Protein AF-A0A166H2K5-F1 (afdb_monomer_lite)

Secondary structure (DSSP, 8-state):
-HHHHHHS--SEEEE-----HHHHHHHHHHHHHH-TT-EEEEEES-----S---TTSTTS-SEEEESS--HHHHHHHHHHHHHGGGS----

pLDDT: mean 75.65, std 16.61, range [34.94, 95.25]

Organism: NCBI:txid1701326

Sequence (91 aa):
MSERIASQDHNLIVFNTGMPAEQKSAFIRRWREERPGIKVLEISNLPYIWHPIPIGEVGAADRYLPIPFDLEKLTTVVEECLNEQANTSEC

Radius of gyration: 13.49 Å; chains: 1; bounding box: 31×35×31 Å

Foldseek 3Di:
DVPVLLPDPAQEDEDEDPDPLVVQLVVQLVSCVSPVRRAYEYEEQDPPPVDDADQVHRRDHVYYDHPPDDPVVVVVRVCVRRVVVPPPPDD

Structure (mmCIF, N/CA/C/O backbone):
data_AF-A0A166H2K5-F1
#
_entry.id   AF-A0A166H2K5-F1
#
loop_
_atom_site.group_PDB
_atom_site.id
_atom_site.type_symbol
_atom_site.label_atom_id
_atom_site.label_alt_id
_atom_site.label_comp_id
_atom_site.label_asym_id
_atom_site.label_entity_id
_atom_site.label_seq_id
_atom_site.pdbx_PDB_ins_code
_atom_site.Cartn_x
_atom_site.Cartn_y
_atom_site.Cartn_z
_atom_site.occupancy
_atom_site.B_iso_or_equiv
_atom_site.auth_seq_id
_atom_site.auth_comp_id
_atom_site.auth_asym_id
_atom_site.auth_atom_id
_atom_site.pdbx_PDB_model_num
ATOM 1 N N . MET A 1 1 ? -13.922 -14.359 -8.163 1.00 48.59 1 MET A N 1
ATOM 2 C CA . MET A 1 1 ? -12.960 -13.721 -7.226 1.00 48.59 1 MET A CA 1
ATOM 3 C C . MET A 1 1 ? -13.624 -12.664 -6.333 1.00 48.59 1 MET A C 1
ATOM 5 O O . MET A 1 1 ? -13.145 -12.453 -5.230 1.00 48.59 1 MET A O 1
ATOM 9 N N . SER A 1 2 ? -14.748 -12.073 -6.758 1.00 50.81 2 SER A N 1
ATOM 10 C CA . SER A 1 2 ? -15.528 -11.051 -6.035 1.00 50.81 2 SER A CA 1
ATOM 11 C C . SER A 1 2 ? -16.204 -11.534 -4.742 1.00 50.81 2 SER A C 1
ATOM 13 O O . SER A 1 2 ? -16.389 -10.757 -3.816 1.00 50.81 2 SER A O 1
ATOM 15 N N . GLU A 1 3 ? -16.541 -12.823 -4.643 1.00 51.91 3 GLU A N 1
ATOM 16 C CA . GLU A 1 3 ? -17.329 -13.347 -3.514 1.00 51.91 3 GLU A CA 1
ATOM 17 C C . GLU A 1 3 ? -16.579 -13.324 -2.172 1.00 51.91 3 GLU A C 1
ATOM 19 O O . GLU A 1 3 ? -17.194 -13.088 -1.136 1.00 51.91 3 GLU A O 1
ATOM 24 N N . ARG A 1 4 ? -15.247 -13.505 -2.161 1.00 56.69 4 ARG A N 1
ATOM 25 C CA . ARG A 1 4 ? -14.475 -13.542 -0.901 1.00 56.69 4 ARG A CA 1
ATOM 26 C C . ARG A 1 4 ? -14.332 -12.169 -0.254 1.00 56.69 4 ARG A C 1
ATOM 28 O O . ARG A 1 4 ? -14.515 -12.075 0.955 1.00 56.69 4 ARG A O 1
ATOM 35 N N . ILE A 1 5 ? -14.073 -11.123 -1.043 1.00 54.62 5 ILE A N 1
ATOM 36 C CA . ILE A 1 5 ? -13.890 -9.757 -0.525 1.00 54.62 5 ILE A CA 1
ATOM 37 C C . ILE A 1 5 ? -15.185 -9.249 0.103 1.00 54.62 5 ILE A C 1
ATOM 39 O O . ILE A 1 5 ? -15.126 -8.655 1.166 1.00 54.62 5 ILE A O 1
ATOM 43 N N . ALA A 1 6 ? -16.347 -9.548 -0.487 1.00 54.00 6 ALA A N 1
ATOM 44 C CA . ALA A 1 6 ? -17.639 -9.136 0.057 1.00 54.00 6 ALA A CA 1
ATOM 45 C C . ALA A 1 6 ? -18.036 -9.889 1.345 1.00 54.00 6 ALA A C 1
ATOM 47 O O . ALA A 1 6 ? -18.719 -9.316 2.191 1.00 54.00 6 ALA A O 1
ATOM 48 N N . SER A 1 7 ? -17.599 -11.145 1.505 1.00 56.28 7 SER A N 1
ATOM 49 C CA . SER A 1 7 ? -18.072 -12.064 2.559 1.00 56.28 7 SER A CA 1
ATOM 50 C C . SER A 1 7 ? -17.463 -11.879 3.956 1.00 56.28 7 SER A C 1
ATOM 52 O O . SER A 1 7 ? -18.007 -12.403 4.925 1.00 56.28 7 SER A O 1
ATOM 54 N N . GLN A 1 8 ? -16.346 -11.162 4.084 1.00 58.72 8 GLN A N 1
ATOM 55 C CA . GLN A 1 8 ? -15.639 -10.971 5.357 1.00 58.72 8 GLN A CA 1
ATOM 56 C C . GLN A 1 8 ? -15.280 -9.503 5.543 1.00 58.72 8 GLN A C 1
ATOM 58 O O . GLN A 1 8 ? -14.940 -8.845 4.565 1.00 58.72 8 GLN A O 1
ATOM 63 N N . ASP A 1 9 ? -15.356 -8.973 6.763 1.00 67.50 9 ASP A N 1
ATOM 64 C CA . ASP A 1 9 ? -14.998 -7.582 7.072 1.00 67.50 9 ASP A CA 1
ATOM 65 C C . ASP A 1 9 ? -13.469 -7.416 7.093 1.00 67.50 9 ASP A C 1
ATOM 67 O O . ASP A 1 9 ? -12.805 -7.506 8.119 1.00 67.50 9 ASP A O 1
ATOM 71 N N . HIS A 1 10 ? -12.881 -7.329 5.905 1.00 76.25 10 HIS A N 1
ATOM 72 C CA . HIS A 1 10 ? -11.475 -7.022 5.714 1.00 76.25 10 HIS A CA 1
ATOM 73 C C . HIS A 1 10 ? -11.275 -5.511 5.729 1.00 76.25 10 HIS A C 1
ATOM 75 O O . HIS A 1 10 ? -11.928 -4.802 4.964 1.00 76.25 10 HIS A O 1
ATOM 81 N N . ASN A 1 11 ? -10.322 -5.052 6.538 1.00 85.19 11 ASN A N 1
ATOM 82 C CA . ASN A 1 11 ? -9.910 -3.649 6.623 1.00 85.19 11 ASN A CA 1
ATOM 83 C C . ASN A 1 11 ? -8.661 -3.356 5.777 1.00 85.19 11 ASN A C 1
ATOM 85 O O . ASN A 1 11 ? -8.386 -2.196 5.488 1.00 85.19 11 ASN A O 1
ATOM 89 N N . LEU A 1 12 ? -7.930 -4.396 5.356 1.00 89.38 12 LEU A N 1
ATOM 90 C CA . LEU A 1 12 ? -6.689 -4.296 4.591 1.00 89.38 12 LEU A CA 1
ATOM 91 C C . LEU A 1 12 ? -6.620 -5.369 3.500 1.00 89.38 12 LEU A C 1
ATOM 93 O O . LEU A 1 12 ? -6.842 -6.553 3.757 1.00 89.38 12 LEU A O 1
ATOM 97 N N . ILE A 1 13 ? -6.245 -4.955 2.293 1.00 90.19 13 ILE A N 1
ATOM 98 C CA . ILE A 1 13 ? -5.837 -5.830 1.196 1.00 90.19 13 ILE A CA 1
ATOM 99 C C . ILE A 1 13 ? -4.325 -5.717 1.036 1.00 90.19 13 ILE A C 1
ATOM 101 O O . ILE A 1 13 ? -3.798 -4.640 0.765 1.00 90.19 13 ILE A O 1
ATOM 105 N N . VAL A 1 14 ? -3.637 -6.849 1.153 1.00 90.00 14 VAL A N 1
ATOM 106 C CA . VAL A 1 14 ? -2.222 -6.978 0.795 1.00 90.00 14 VAL A CA 1
ATOM 107 C C . VAL A 1 14 ? -2.148 -7.639 -0.574 1.00 90.00 14 VAL A C 1
ATOM 109 O O . VAL A 1 14 ? -2.702 -8.724 -0.760 1.00 90.00 14 VAL A O 1
ATOM 112 N N . PHE A 1 15 ? -1.482 -7.009 -1.541 1.00 86.69 15 PHE A N 1
ATOM 113 C CA . PHE A 1 15 ? -1.397 -7.557 -2.894 1.00 86.69 15 PHE A CA 1
ATOM 114 C C . PHE A 1 15 ? 0.009 -7.434 -3.494 1.00 86.69 15 PHE A C 1
ATOM 116 O O . PHE A 1 15 ? 0.695 -6.427 -3.341 1.00 86.69 15 PHE A O 1
ATOM 123 N N . ASN A 1 16 ? 0.425 -8.490 -4.195 1.00 79.00 16 ASN A N 1
ATOM 124 C CA . ASN A 1 16 ? 1.660 -8.587 -4.970 1.00 79.00 16 ASN A CA 1
ATOM 125 C C . ASN A 1 16 ? 1.319 -9.334 -6.255 1.00 79.00 16 ASN A C 1
ATOM 127 O O . ASN A 1 16 ? 0.981 -10.516 -6.197 1.00 79.00 16 ASN A O 1
ATOM 131 N N . THR A 1 17 ? 1.309 -8.652 -7.397 1.00 65.62 17 THR A N 1
ATOM 132 C CA . THR A 1 17 ? 0.697 -9.243 -8.596 1.00 65.62 17 THR A CA 1
ATOM 133 C C . THR A 1 17 ? 1.582 -9.266 -9.830 1.00 65.62 17 THR A C 1
ATOM 135 O O . THR A 1 17 ? 1.184 -9.870 -10.820 1.00 65.62 17 THR A O 1
ATOM 138 N N . GLY A 1 18 ? 2.757 -8.624 -9.823 1.00 70.50 18 GLY A N 1
ATOM 139 C CA . GLY A 1 18 ? 3.568 -8.481 -11.043 1.00 70.50 18 GLY A CA 1
ATOM 140 C C . GLY A 1 18 ? 2.804 -7.859 -12.228 1.00 70.50 18 GLY A C 1
ATOM 141 O O . GLY A 1 18 ? 3.242 -7.970 -13.369 1.00 70.50 18 GLY A O 1
ATOM 142 N N . MET A 1 19 ? 1.642 -7.242 -11.975 1.00 77.19 19 MET A N 1
ATOM 143 C CA . MET A 1 19 ? 0.748 -6.703 -12.998 1.00 77.19 19 MET A CA 1
ATOM 144 C C . MET A 1 19 ? 1.218 -5.327 -13.489 1.00 77.19 19 MET A C 1
ATOM 146 O O . MET A 1 19 ? 1.900 -4.608 -12.751 1.00 77.19 19 MET A O 1
ATOM 150 N N . PRO A 1 20 ? 0.793 -4.902 -14.691 1.00 77.75 20 PRO A N 1
ATOM 151 C CA . PRO A 1 20 ? 0.926 -3.515 -15.125 1.00 77.75 20 PRO A CA 1
ATOM 152 C C . PRO A 1 20 ? 0.224 -2.538 -14.168 1.00 77.75 20 PRO A C 1
ATOM 154 O O . PRO A 1 20 ? -0.811 -2.867 -13.582 1.00 77.75 20 PRO A O 1
ATOM 157 N N . ALA A 1 21 ? 0.752 -1.315 -14.049 1.00 76.94 21 ALA A N 1
ATOM 158 C CA . ALA A 1 21 ? 0.241 -0.292 -13.130 1.00 76.94 21 ALA A CA 1
ATOM 159 C C . ALA A 1 21 ? -1.249 0.036 -13.350 1.00 76.94 21 ALA A C 1
ATOM 161 O O . ALA A 1 21 ? -2.007 0.127 -12.388 1.00 76.94 21 ALA A O 1
ATOM 162 N N . GLU A 1 22 ? -1.696 0.127 -14.606 1.00 78.44 22 GLU A N 1
ATOM 163 C CA . GLU A 1 22 ? -3.102 0.393 -14.945 1.00 78.44 22 GLU A CA 1
ATOM 164 C C . GLU A 1 22 ? -4.047 -0.692 -14.414 1.00 78.44 22 GLU A C 1
ATOM 166 O O . GLU A 1 22 ? -5.110 -0.388 -13.873 1.00 78.44 22 GLU A O 1
ATOM 171 N N . GLN A 1 23 ? -3.636 -1.962 -14.502 1.00 82.62 23 GLN A N 1
ATOM 172 C CA . GLN A 1 23 ? -4.431 -3.080 -13.996 1.00 82.62 23 GLN A CA 1
ATOM 173 C C . GLN A 1 23 ? -4.492 -3.062 -12.468 1.00 82.62 23 GLN A C 1
ATOM 175 O O . GLN A 1 23 ? -5.571 -3.235 -11.904 1.00 82.62 23 GLN A O 1
ATOM 180 N N . LYS A 1 24 ? -3.367 -2.789 -11.790 1.00 83.50 24 LYS A N 1
ATOM 181 C CA . LYS A 1 24 ? -3.345 -2.611 -10.326 1.00 83.50 24 LYS A CA 1
ATOM 182 C C . LYS A 1 24 ? -4.289 -1.490 -9.898 1.00 83.50 24 LYS A C 1
ATOM 184 O O . LYS A 1 24 ? -5.101 -1.681 -8.998 1.00 83.50 24 LYS A O 1
ATOM 189 N N . SER A 1 25 ? -4.222 -0.350 -10.586 1.00 84.62 25 SER A N 1
ATOM 190 C CA . SER A 1 25 ? -5.072 0.800 -10.294 1.00 84.62 25 SER A CA 1
ATOM 191 C C . SER A 1 25 ? -6.552 0.460 -10.464 1.00 84.62 25 SER A C 1
ATOM 193 O O . SER A 1 25 ? -7.345 0.731 -9.565 1.00 84.62 25 SER A O 1
ATOM 195 N N . ALA A 1 26 ? -6.925 -0.225 -11.550 1.00 86.50 26 ALA A N 1
ATOM 196 C CA . ALA A 1 26 ? -8.297 -0.674 -11.777 1.00 86.50 26 ALA A CA 1
ATOM 197 C C . ALA A 1 26 ? -8.814 -1.603 -10.660 1.00 86.50 26 ALA A C 1
ATOM 199 O O . ALA A 1 26 ? -9.958 -1.458 -10.228 1.00 86.50 26 ALA A O 1
ATOM 200 N N . PHE A 1 27 ? -7.977 -2.512 -10.145 1.00 88.94 27 PHE A N 1
ATOM 201 C CA . PHE A 1 27 ? -8.341 -3.346 -8.994 1.00 88.94 27 PHE A CA 1
ATOM 202 C C . PHE A 1 27 ? -8.567 -2.522 -7.726 1.00 88.94 27 PHE A C 1
ATOM 204 O O . PHE A 1 27 ? -9.588 -2.701 -7.067 1.00 88.94 27 PHE A O 1
ATOM 211 N N . ILE A 1 28 ? -7.664 -1.589 -7.413 1.00 87.94 28 ILE A N 1
ATOM 212 C CA . ILE A 1 28 ? -7.785 -0.722 -6.232 1.00 87.94 28 ILE A CA 1
ATOM 213 C C . ILE A 1 28 ? -9.055 0.128 -6.303 1.00 87.94 28 ILE A C 1
ATOM 215 O O . ILE A 1 28 ? -9.773 0.237 -5.309 1.00 87.94 28 ILE A O 1
ATOM 219 N N . ARG A 1 29 ? -9.365 0.694 -7.478 1.00 88.25 29 ARG A N 1
ATOM 220 C CA . ARG A 1 29 ? -10.612 1.442 -7.700 1.00 88.25 29 ARG A CA 1
ATOM 221 C C . ARG A 1 29 ? -11.825 0.585 -7.388 1.00 88.25 29 ARG A C 1
ATOM 223 O O . ARG A 1 29 ? -12.635 0.972 -6.557 1.00 88.25 29 ARG A O 1
ATOM 2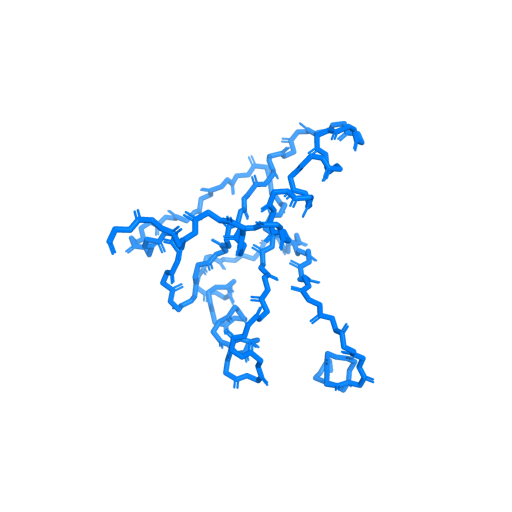30 N N . ARG A 1 30 ? -11.888 -0.614 -7.967 1.00 89.12 30 ARG A N 1
ATOM 231 C CA . ARG A 1 30 ? -12.986 -1.551 -7.735 1.00 89.12 30 ARG A CA 1
ATOM 232 C C . ARG A 1 30 ? -13.127 -1.935 -6.259 1.00 89.12 30 ARG A C 1
ATOM 234 O O . ARG A 1 30 ? -14.237 -1.972 -5.744 1.00 89.12 30 ARG A O 1
ATOM 241 N N . TRP A 1 31 ? -12.025 -2.210 -5.559 1.00 88.75 31 TRP A N 1
ATOM 242 C CA . TRP A 1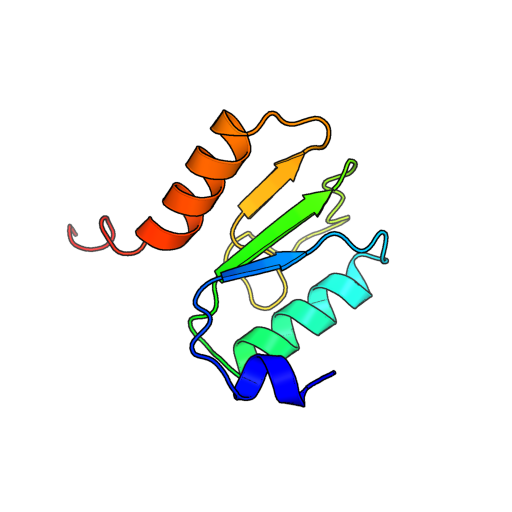 31 ? -12.082 -2.539 -4.130 1.00 88.75 31 TRP A CA 1
ATOM 243 C C . TRP A 1 31 ? -12.622 -1.381 -3.295 1.00 88.75 31 TRP A C 1
ATOM 245 O O . TRP A 1 31 ? -13.391 -1.620 -2.371 1.00 88.75 31 TRP A O 1
ATOM 255 N N . ARG A 1 32 ? -12.268 -0.137 -3.636 1.00 87.38 32 ARG A N 1
ATOM 256 C CA . ARG A 1 32 ? -12.782 1.059 -2.957 1.00 87.38 32 ARG A CA 1
ATOM 257 C C . ARG A 1 32 ? -14.223 1.400 -3.339 1.00 87.38 32 ARG A C 1
ATOM 259 O O . ARG A 1 32 ? -14.956 1.891 -2.491 1.00 87.38 32 ARG A O 1
ATOM 266 N N . GLU A 1 33 ? -14.655 1.104 -4.563 1.00 87.88 33 GLU A N 1
ATOM 267 C CA . GLU A 1 33 ? -16.069 1.186 -4.963 1.00 87.88 33 GLU A CA 1
ATOM 268 C C . GLU A 1 33 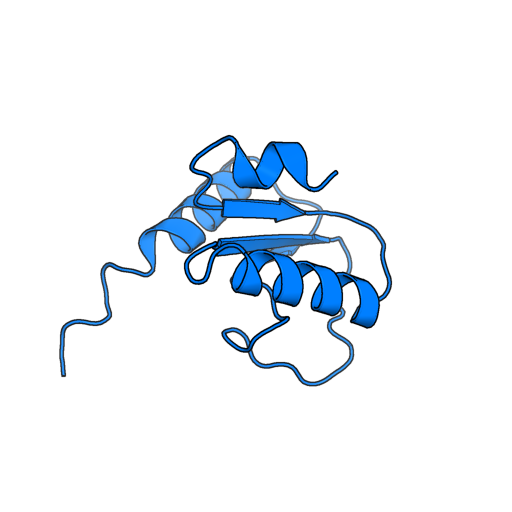? -16.925 0.198 -4.162 1.00 87.88 33 GLU A C 1
ATOM 270 O O . GLU A 1 33 ? -18.000 0.549 -3.683 1.00 87.88 33 GLU A O 1
ATOM 275 N N . GLU A 1 34 ? -16.430 -1.029 -3.977 1.00 86.44 34 GLU A N 1
ATOM 276 C CA . GLU A 1 34 ? -17.099 -2.049 -3.167 1.00 86.44 34 GLU A CA 1
ATOM 277 C C . GLU A 1 34 ? -17.006 -1.721 -1.660 1.00 86.44 34 GLU A C 1
ATOM 279 O O . GLU A 1 34 ? -17.925 -2.038 -0.902 1.00 86.44 34 GLU A O 1
ATOM 284 N N . ARG A 1 35 ? -15.909 -1.086 -1.212 1.00 85.50 35 ARG A N 1
ATOM 285 C CA . ARG A 1 35 ? -15.619 -0.750 0.195 1.00 85.50 35 ARG A CA 1
ATOM 286 C C . ARG A 1 35 ? -14.804 0.547 0.333 1.00 85.50 35 ARG A C 1
ATOM 288 O O . ARG A 1 35 ? -13.575 0.485 0.375 1.00 85.50 35 ARG A O 1
ATOM 295 N N . PRO A 1 36 ? -15.448 1.715 0.515 1.00 84.38 36 PRO A N 1
ATOM 296 C CA . PRO A 1 36 ? -14.766 3.019 0.524 1.00 84.38 36 PRO A CA 1
ATOM 297 C C . PRO A 1 36 ? -13.663 3.210 1.579 1.00 84.38 36 PRO A C 1
ATOM 299 O O . PRO A 1 36 ? -12.828 4.094 1.425 1.00 84.38 36 PRO A O 1
ATOM 302 N N . GLY A 1 37 ? -13.643 2.392 2.637 1.00 84.62 37 GLY A N 1
ATOM 303 C CA . GLY A 1 37 ? -12.641 2.445 3.710 1.00 84.62 37 GLY A CA 1
ATOM 304 C C . GLY A 1 37 ? -11.552 1.371 3.647 1.00 84.62 37 GLY A C 1
ATOM 305 O O . GLY A 1 37 ? -10.755 1.286 4.579 1.00 84.62 37 GLY A O 1
ATOM 306 N N . ILE A 1 38 ? -11.523 0.523 2.611 1.00 88.44 38 ILE A N 1
ATOM 307 C CA . ILE A 1 38 ? -10.520 -0.544 2.520 1.00 88.44 38 ILE A CA 1
ATOM 308 C C . ILE A 1 38 ? -9.118 0.047 2.343 1.00 88.44 38 ILE A C 1
ATOM 310 O O . ILE A 1 38 ? -8.868 0.833 1.424 1.00 88.44 38 ILE A O 1
ATOM 314 N N . LYS A 1 39 ? -8.193 -0.363 3.210 1.00 89.81 39 LYS A N 1
ATOM 315 C CA . LYS A 1 39 ? -6.775 -0.035 3.085 1.00 89.81 39 LYS A CA 1
ATOM 316 C C . LYS A 1 39 ? -6.096 -0.984 2.114 1.00 89.81 39 LYS A C 1
ATOM 318 O O . LYS A 1 39 ? -6.449 -2.161 2.027 1.00 89.81 39 LYS A O 1
ATOM 323 N N . VAL A 1 40 ? -5.116 -0.482 1.376 1.00 89.69 40 VAL A N 1
ATOM 324 C CA . VAL A 1 40 ? -4.403 -1.257 0.362 1.00 89.69 40 VAL A CA 1
ATOM 325 C C . VAL A 1 40 ? -2.896 -1.121 0.562 1.00 89.69 40 VAL A C 1
ATOM 327 O O . VAL A 1 40 ? -2.336 -0.036 0.423 1.00 89.69 40 VAL A O 1
ATOM 330 N N . LEU A 1 41 ? -2.238 -2.245 0.847 1.00 90.00 41 LEU A N 1
ATOM 331 C CA . LEU A 1 41 ? -0.785 -2.377 0.919 1.00 90.00 41 LEU A CA 1
ATOM 332 C C . LEU A 1 41 ? -0.273 -3.108 -0.326 1.00 90.00 41 LEU A C 1
ATOM 334 O O . LEU A 1 41 ? -0.584 -4.282 -0.548 1.00 90.00 41 LEU A O 1
ATOM 338 N N . GLU A 1 42 ? 0.546 -2.426 -1.123 1.00 88.62 42 GLU A N 1
ATOM 339 C CA . GLU A 1 42 ? 1.265 -3.047 -2.233 1.00 88.62 42 GLU A CA 1
ATOM 340 C C . GLU A 1 42 ? 2.592 -3.640 -1.755 1.00 88.62 42 GLU A C 1
ATOM 342 O O . GLU A 1 42 ? 3.408 -2.958 -1.141 1.00 88.62 42 GLU A O 1
ATOM 347 N N . ILE A 1 43 ? 2.844 -4.898 -2.104 1.00 89.00 43 ILE A N 1
ATOM 348 C CA . ILE A 1 43 ? 4.154 -5.529 -1.960 1.00 89.00 43 ILE A CA 1
ATOM 349 C C . ILE A 1 43 ? 4.722 -5.745 -3.364 1.00 89.00 43 ILE A C 1
ATOM 351 O O . ILE A 1 43 ? 4.136 -6.475 -4.162 1.00 89.00 43 ILE A O 1
ATOM 355 N N . SER A 1 44 ? 5.864 -5.141 -3.685 1.00 79.06 44 SER A N 1
ATOM 356 C CA . SER A 1 44 ? 6.534 -5.354 -4.977 1.00 79.06 44 SER A CA 1
ATOM 357 C C . SER A 1 44 ? 8.048 -5.130 -4.852 1.00 79.06 44 SER A C 1
ATOM 359 O O . SER A 1 44 ? 8.535 -4.661 -3.833 1.00 79.06 44 SER A O 1
ATOM 361 N N . ASN A 1 45 ? 8.836 -5.567 -5.833 1.00 75.50 45 ASN A N 1
ATOM 362 C CA . ASN A 1 45 ? 10.274 -5.264 -5.933 1.00 75.50 45 ASN A CA 1
ATOM 363 C C . ASN A 1 45 ? 10.539 -3.950 -6.692 1.00 75.50 45 ASN A C 1
ATOM 365 O O . ASN A 1 45 ? 11.649 -3.425 -6.689 1.00 75.50 45 ASN A O 1
ATOM 369 N N . LEU A 1 46 ? 9.508 -3.442 -7.358 1.00 66.94 46 LEU A N 1
ATOM 370 C CA . LEU A 1 46 ? 9.510 -2.267 -8.205 1.00 66.94 46 LEU A CA 1
ATOM 371 C C . LEU A 1 46 ? 8.245 -1.474 -7.843 1.00 66.94 46 LEU A C 1
ATOM 373 O O . LEU A 1 46 ? 7.164 -1.817 -8.340 1.00 66.94 46 LEU A O 1
ATOM 377 N N . PRO A 1 47 ? 8.333 -0.429 -6.997 1.00 61.19 47 PRO A N 1
ATOM 378 C CA . PRO A 1 47 ? 7.227 0.488 -6.710 1.00 61.19 47 PRO A CA 1
ATOM 379 C C . PRO A 1 47 ? 7.001 1.407 -7.911 1.00 61.19 47 PRO A C 1
ATOM 381 O O . PRO A 1 47 ? 6.966 2.628 -7.807 1.00 61.19 47 PRO A O 1
ATOM 384 N N . TYR A 1 48 ? 6.938 0.843 -9.109 1.00 53.78 48 TYR A N 1
ATOM 385 C CA . TYR A 1 48 ? 6.688 1.605 -10.308 1.00 53.78 48 TYR A CA 1
ATOM 386 C C . TYR A 1 48 ? 5.180 1.781 -10.449 1.00 53.78 48 TYR A C 1
ATOM 388 O O . TYR A 1 48 ? 4.521 1.120 -11.246 1.00 53.78 48 TYR A O 1
ATOM 396 N N . ILE A 1 49 ? 4.646 2.744 -9.697 1.00 55.97 49 ILE A N 1
ATOM 397 C CA . ILE A 1 49 ? 3.595 3.595 -10.245 1.00 55.97 49 ILE A CA 1
ATOM 398 C C . ILE A 1 49 ? 4.324 4.516 -11.234 1.00 55.97 49 ILE A C 1
ATOM 400 O O . ILE A 1 49 ? 4.797 5.593 -10.878 1.00 55.97 49 ILE A O 1
ATOM 404 N N . TRP A 1 50 ? 4.536 4.056 -12.471 1.00 47.25 50 TRP A N 1
ATOM 405 C CA . TRP A 1 50 ? 4.938 4.950 -13.560 1.00 47.25 50 TRP A CA 1
ATOM 406 C C . TRP A 1 50 ? 3.795 5.964 -13.767 1.00 47.25 50 TRP A C 1
ATOM 408 O O . TRP A 1 50 ? 2.868 5.681 -14.513 1.00 47.25 50 TRP A O 1
ATOM 418 N N . HIS A 1 51 ? 3.874 7.119 -13.085 1.00 52.03 51 HIS A N 1
ATOM 419 C CA . HIS A 1 51 ? 2.999 8.307 -13.216 1.00 52.03 51 HIS A CA 1
ATOM 420 C C . HIS A 1 51 ? 1.524 8.164 -12.753 1.00 52.03 51 HIS A C 1
ATOM 422 O O . HIS A 1 51 ? 0.979 7.070 -12.684 1.00 52.03 51 HIS A O 1
ATOM 428 N N . PRO A 1 52 ? 0.808 9.276 -12.492 1.00 57.78 52 PRO A N 1
ATOM 429 C CA . PRO A 1 52 ? 0.969 10.247 -11.420 1.00 57.78 52 PRO A CA 1
ATOM 430 C C . PRO A 1 52 ? -0.296 10.185 -10.543 1.00 57.78 52 PRO A C 1
ATOM 432 O O . PRO A 1 52 ? -1.112 11.100 -10.568 1.00 57.78 52 PRO A O 1
ATOM 435 N N . ILE A 1 53 ? -0.538 9.069 -9.856 1.00 60.69 53 ILE A N 1
ATOM 436 C CA . ILE A 1 53 ? -1.676 8.976 -8.934 1.00 60.69 53 ILE A CA 1
ATOM 437 C C . ILE A 1 53 ? -1.121 9.200 -7.524 1.00 60.69 53 ILE A C 1
ATOM 439 O O . ILE A 1 53 ? -0.395 8.332 -7.033 1.00 60.69 53 ILE A O 1
ATOM 443 N N . PRO A 1 54 ? -1.376 10.368 -6.900 1.00 64.56 54 PRO A N 1
ATOM 444 C CA . PRO A 1 54 ? -0.990 10.625 -5.521 1.00 64.56 54 PRO A CA 1
ATOM 445 C C . PRO A 1 54 ? -1.442 9.509 -4.577 1.00 64.56 54 PRO A C 1
ATOM 447 O O . PRO A 1 54 ? -2.510 8.917 -4.742 1.00 64.56 54 PRO A O 1
A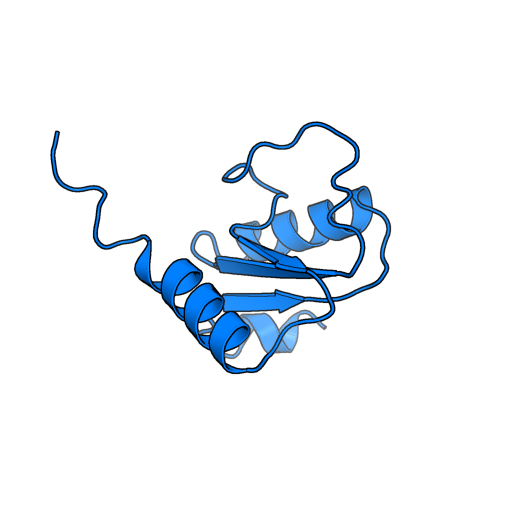TOM 450 N N . ILE A 1 55 ? -0.634 9.247 -3.554 1.00 63.66 55 ILE A N 1
ATOM 451 C CA . ILE A 1 55 ? -1.029 8.389 -2.435 1.00 63.66 55 ILE A CA 1
ATOM 452 C C . ILE A 1 55 ? -2.288 9.006 -1.809 1.00 63.66 55 ILE A C 1
ATOM 454 O O . ILE A 1 55 ? -2.294 10.191 -1.482 1.00 63.66 55 ILE A O 1
ATOM 458 N N . GLY A 1 56 ? -3.360 8.218 -1.699 1.00 63.09 56 GLY A N 1
ATOM 459 C CA . GLY A 1 56 ? -4.676 8.676 -1.232 1.00 63.09 56 GLY A CA 1
ATOM 460 C C . GLY A 1 56 ? -5.718 8.890 -2.337 1.00 63.09 56 GLY A C 1
ATOM 461 O O . GLY A 1 56 ? -6.908 8.932 -2.039 1.00 63.09 56 GLY A O 1
ATOM 462 N N . GLU A 1 57 ? -5.318 8.934 -3.611 1.00 71.00 57 GLU A N 1
ATOM 463 C CA . GLU A 1 57 ? -6.257 9.011 -4.736 1.00 71.00 57 GLU A CA 1
ATOM 464 C C . GLU A 1 57 ? -6.857 7.645 -5.098 1.00 71.00 57 GLU A C 1
ATOM 466 O O . GLU A 1 57 ? -6.271 6.575 -4.878 1.00 71.00 57 GLU A O 1
ATOM 471 N N . VAL A 1 58 ? -8.049 7.676 -5.696 1.00 69.25 58 VAL A N 1
ATOM 472 C CA . VAL A 1 58 ? -8.802 6.486 -6.118 1.00 69.25 58 VAL A CA 1
ATOM 473 C C . VAL A 1 58 ? -8.023 5.724 -7.201 1.00 69.25 58 VAL A C 1
ATOM 475 O O . VAL A 1 58 ? -7.975 6.111 -8.373 1.00 69.25 58 VAL A O 1
ATOM 478 N N . GLY A 1 59 ? -7.411 4.605 -6.798 1.00 79.06 59 GLY A N 1
ATOM 479 C CA . GLY A 1 59 ? -6.563 3.774 -7.657 1.00 79.06 59 GLY A CA 1
ATOM 480 C C . GLY A 1 59 ? -5.077 3.734 -7.278 1.00 79.06 59 GLY A C 1
ATOM 481 O O . GLY A 1 59 ? -4.311 3.119 -8.018 1.00 79.06 59 GLY A O 1
ATOM 482 N N . ALA A 1 60 ? -4.667 4.353 -6.167 1.00 83.75 60 ALA A N 1
ATOM 483 C CA . ALA A 1 60 ? -3.337 4.198 -5.568 1.00 83.75 60 ALA A CA 1
ATOM 484 C C . ALA A 1 60 ? -3.392 3.411 -4.254 1.00 83.75 60 ALA A C 1
ATOM 486 O O . ALA A 1 60 ? -4.357 3.532 -3.498 1.00 83.75 60 ALA A O 1
ATOM 487 N N . ALA A 1 61 ? -2.349 2.630 -3.966 1.00 86.81 61 ALA A N 1
ATOM 488 C CA . ALA A 1 61 ? -2.202 1.965 -2.674 1.00 86.81 61 ALA A CA 1
ATOM 489 C C . ALA A 1 61 ? -1.969 2.998 -1.556 1.00 86.81 61 ALA A C 1
ATOM 491 O O . ALA A 1 61 ? -1.397 4.062 -1.794 1.00 86.81 61 ALA A O 1
ATOM 492 N N . ASP A 1 62 ? -2.411 2.686 -0.339 1.00 87.44 62 ASP A N 1
ATOM 493 C CA . ASP A 1 62 ? -2.173 3.506 0.854 1.00 87.44 62 ASP A CA 1
ATOM 494 C C . ASP A 1 62 ? -0.704 3.413 1.301 1.00 87.44 62 ASP A C 1
ATOM 496 O O . ASP A 1 62 ? -0.106 4.386 1.769 1.00 87.44 62 ASP A O 1
ATOM 500 N N . ARG A 1 63 ? -0.102 2.228 1.136 1.00 87.06 63 ARG A N 1
ATOM 501 C CA . ARG A 1 63 ? 1.301 1.957 1.460 1.00 87.06 63 ARG A CA 1
ATOM 502 C C . ARG A 1 63 ? 1.942 1.000 0.472 1.00 87.06 63 ARG A C 1
ATOM 504 O O . ARG A 1 63 ? 1.275 0.251 -0.242 1.00 87.06 63 ARG A O 1
ATOM 511 N N . TYR A 1 64 ? 3.268 1.019 0.489 1.00 86.38 64 TYR A N 1
ATOM 512 C CA . TYR A 1 64 ? 4.110 0.135 -0.291 1.00 86.38 64 TYR A CA 1
ATOM 513 C C . TYR A 1 64 ? 5.194 -0.491 0.590 1.00 86.38 64 TYR A C 1
ATOM 515 O O . TYR A 1 64 ? 5.814 0.203 1.396 1.00 86.38 64 TYR A O 1
ATOM 523 N N . LEU A 1 65 ? 5.458 -1.780 0.386 1.00 88.56 65 LEU A N 1
ATOM 524 C CA . LEU A 1 65 ? 6.539 -2.523 1.024 1.00 88.56 65 LEU A CA 1
ATOM 525 C C . LEU A 1 65 ? 7.462 -3.137 -0.048 1.00 88.56 65 LEU A C 1
ATOM 527 O O . LEU A 1 65 ? 7.037 -4.042 -0.777 1.00 88.56 65 LEU A O 1
ATOM 531 N N . PRO A 1 66 ? 8.723 -2.672 -0.162 1.00 86.56 66 PRO A N 1
ATOM 532 C CA . PRO A 1 66 ? 9.675 -3.230 -1.113 1.00 86.56 66 PRO A CA 1
ATOM 533 C C . PRO A 1 66 ? 10.129 -4.636 -0.727 1.00 86.56 66 PRO A C 1
ATOM 535 O O . PRO A 1 66 ? 10.468 -4.896 0.423 1.00 86.56 66 PRO A O 1
ATOM 538 N N . ILE A 1 67 ? 10.234 -5.517 -1.719 1.00 86.56 67 ILE A N 1
ATOM 539 C CA . ILE A 1 67 ? 10.950 -6.792 -1.606 1.00 86.56 67 ILE A CA 1
ATOM 540 C C . ILE A 1 67 ? 12.456 -6.544 -1.840 1.00 86.56 67 ILE A C 1
ATOM 542 O O . ILE A 1 67 ? 12.797 -5.911 -2.843 1.00 86.56 67 ILE A O 1
ATOM 546 N N . PRO A 1 68 ? 13.366 -7.087 -1.002 1.00 90.19 68 PRO A N 1
ATOM 547 C CA . PRO A 1 68 ? 13.103 -7.936 0.164 1.00 90.19 68 PRO A CA 1
ATOM 548 C C . PRO A 1 68 ? 12.737 -7.140 1.428 1.00 90.19 68 PRO A C 1
ATOM 550 O O . PRO A 1 68 ? 13.251 -6.049 1.663 1.00 90.19 68 PRO A O 1
ATOM 553 N N . PHE A 1 69 ? 11.913 -7.748 2.282 1.00 89.50 69 PHE A N 1
ATOM 554 C CA . PHE A 1 69 ? 11.558 -7.246 3.610 1.00 89.50 69 PHE A CA 1
ATOM 555 C C . PHE A 1 69 ? 11.628 -8.373 4.648 1.00 89.50 69 PHE A C 1
ATOM 557 O O . PHE A 1 69 ? 11.551 -9.553 4.304 1.00 89.50 69 PHE A O 1
ATOM 564 N N . ASP A 1 70 ? 11.776 -7.998 5.915 1.00 93.44 70 ASP A N 1
ATOM 565 C CA . ASP A 1 70 ? 11.672 -8.897 7.064 1.00 93.44 70 ASP A CA 1
ATOM 566 C C . ASP A 1 70 ? 10.265 -8.819 7.693 1.00 93.44 70 ASP A C 1
ATOM 568 O O . ASP A 1 70 ? 9.440 -7.971 7.338 1.00 93.44 70 ASP A O 1
ATOM 572 N N . LEU A 1 71 ? 9.964 -9.745 8.607 1.00 92.81 71 LEU A N 1
ATOM 573 C CA . LEU A 1 71 ? 8.650 -9.814 9.258 1.00 92.81 71 LEU A CA 1
ATOM 574 C C . LEU A 1 71 ? 8.364 -8.602 10.150 1.00 92.81 71 LEU A C 1
ATOM 576 O O . LEU A 1 71 ? 7.203 -8.218 10.291 1.00 92.81 71 LEU A O 1
ATOM 580 N N . GLU A 1 72 ? 9.401 -7.998 10.729 1.00 95.25 72 GLU A N 1
ATOM 581 C CA . GLU A 1 72 ? 9.267 -6.804 11.563 1.00 95.25 72 GLU A CA 1
ATOM 582 C C . GLU A 1 72 ? 8.749 -5.637 10.717 1.00 95.25 72 GLU A C 1
ATOM 584 O O . GLU A 1 72 ? 7.707 -5.069 11.028 1.00 95.25 72 GLU A O 1
ATOM 589 N N . LYS A 1 73 ? 9.365 -5.387 9.557 1.00 91.50 73 LYS A N 1
ATOM 590 C CA . LYS A 1 73 ? 8.920 -4.366 8.600 1.00 91.50 73 LYS A CA 1
ATOM 591 C C . LYS A 1 73 ? 7.510 -4.603 8.085 1.00 91.50 73 LYS A C 1
ATOM 593 O O . LYS A 1 73 ? 6.752 -3.647 7.952 1.00 91.50 73 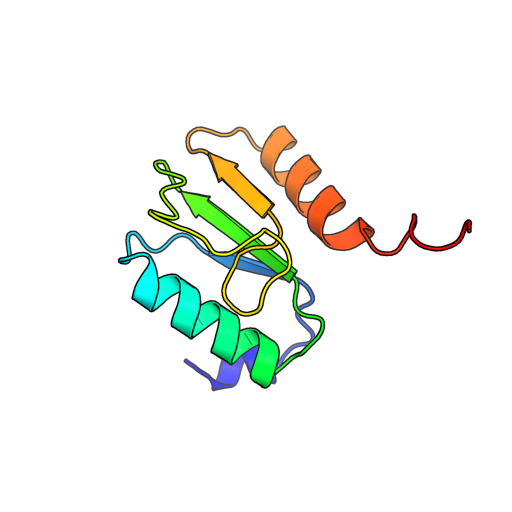LYS A O 1
ATOM 598 N N . LEU A 1 74 ? 7.144 -5.852 7.781 1.00 92.81 74 LEU A N 1
ATOM 599 C CA . LEU A 1 74 ? 5.770 -6.164 7.380 1.00 92.81 74 LEU A CA 1
ATOM 600 C C . LEU A 1 74 ? 4.782 -5.798 8.494 1.00 92.81 74 LEU A C 1
ATOM 602 O O . LEU A 1 74 ? 3.756 -5.188 8.211 1.00 92.81 74 LEU A O 1
ATOM 606 N N . THR A 1 75 ? 5.109 -6.144 9.740 1.00 92.81 75 THR A N 1
ATOM 607 C CA . THR A 1 75 ? 4.275 -5.840 10.911 1.00 92.81 75 THR A CA 1
ATOM 608 C C . THR A 1 75 ? 4.104 -4.333 11.070 1.00 92.81 75 THR A C 1
ATOM 610 O O . THR A 1 75 ? 2.973 -3.854 11.084 1.00 92.81 75 THR A O 1
ATOM 613 N N . THR A 1 76 ? 5.207 -3.579 11.059 1.00 92.75 76 THR A N 1
ATOM 614 C CA . THR A 1 76 ? 5.187 -2.115 11.156 1.00 92.75 76 THR A CA 1
ATOM 615 C C . THR A 1 76 ? 4.329 -1.482 10.062 1.00 92.75 76 THR A C 1
ATOM 617 O O . THR A 1 76 ? 3.452 -0.678 10.356 1.00 92.75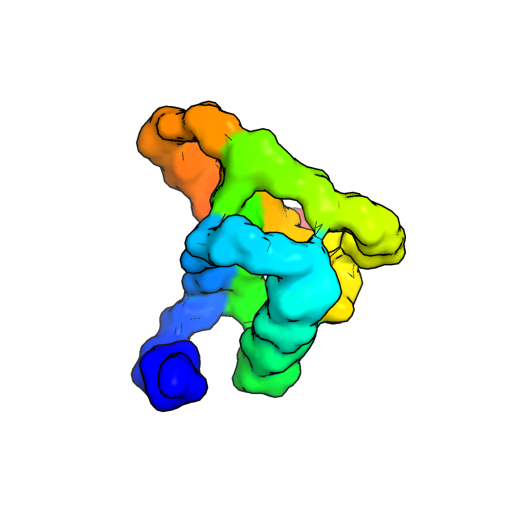 76 THR A O 1
ATOM 620 N N . VAL A 1 77 ? 4.511 -1.873 8.797 1.00 91.25 77 VAL A N 1
ATOM 621 C CA . VAL A 1 77 ? 3.763 -1.267 7.682 1.00 91.25 77 VAL A CA 1
ATOM 622 C C . VAL A 1 77 ? 2.275 -1.627 7.724 1.00 91.25 77 VAL A C 1
ATOM 624 O O . VAL A 1 77 ? 1.435 -0.806 7.357 1.00 91.25 77 VAL A O 1
ATOM 627 N N . VAL A 1 78 ? 1.921 -2.832 8.178 1.00 91.56 78 VAL A N 1
ATOM 628 C CA . VAL A 1 78 ? 0.516 -3.221 8.376 1.00 91.56 78 VAL A CA 1
ATOM 629 C C . VAL A 1 78 ? -0.128 -2.384 9.482 1.00 91.56 78 VAL A C 1
ATOM 631 O O . VAL A 1 78 ? -1.228 -1.870 9.280 1.00 91.56 78 VAL A O 1
ATOM 634 N N . GLU A 1 79 ? 0.553 -2.206 10.615 1.00 90.75 79 GLU A N 1
ATOM 635 C CA . GLU A 1 79 ? 0.076 -1.364 11.718 1.00 90.75 79 GLU A CA 1
ATOM 636 C C . GLU A 1 79 ? -0.095 0.090 11.279 1.00 90.75 79 GLU A C 1
ATOM 638 O O . GLU A 1 79 ? -1.145 0.683 11.516 1.00 90.75 79 GLU A O 1
ATOM 643 N N . GLU A 1 80 ? 0.890 0.652 10.579 1.00 88.69 80 GLU A N 1
ATOM 644 C CA . GLU A 1 80 ? 0.803 2.000 10.014 1.00 88.69 80 GLU A CA 1
ATOM 645 C C . GLU A 1 80 ? -0.390 2.141 9.064 1.00 88.69 80 GLU A C 1
ATOM 647 O O . GLU A 1 80 ? -1.124 3.122 9.137 1.00 88.69 80 GLU A O 1
ATOM 652 N N . CYS A 1 81 ? -0.618 1.157 8.190 1.00 87.12 81 CYS A N 1
ATOM 653 C CA . CYS A 1 81 ? -1.701 1.199 7.210 1.00 87.12 81 CYS A CA 1
ATOM 654 C C . CYS A 1 81 ? -3.090 1.158 7.874 1.00 87.12 81 CYS A C 1
ATOM 656 O O . CYS A 1 81 ? -4.022 1.812 7.401 1.00 87.12 81 CYS A O 1
ATOM 658 N N . LEU A 1 82 ? -3.228 0.424 8.983 1.00 86.69 82 LEU A N 1
ATOM 659 C CA . LEU A 1 82 ? -4.479 0.296 9.736 1.00 86.69 82 LEU A CA 1
ATOM 660 C C . LEU A 1 82 ? -4.732 1.467 10.703 1.00 86.69 82 LEU A C 1
ATOM 662 O O . LEU A 1 82 ? -5.883 1.859 10.887 1.00 86.69 82 LEU A O 1
ATOM 666 N N . ASN A 1 83 ? -3.684 2.045 11.296 1.00 83.06 83 ASN A N 1
ATOM 667 C CA . ASN A 1 83 ? -3.794 3.034 12.377 1.00 83.06 83 ASN A CA 1
ATOM 668 C C . ASN A 1 83 ? -3.826 4.503 11.910 1.00 83.06 83 ASN A C 1
ATOM 670 O O . ASN A 1 83 ? -3.922 5.407 12.740 1.00 83.06 83 ASN A O 1
ATOM 674 N N . GLU A 1 84 ? -3.811 4.774 10.601 1.00 64.12 84 GLU A N 1
ATOM 675 C CA . GLU A 1 84 ? -3.895 6.133 10.030 1.00 64.12 84 GLU A CA 1
ATOM 676 C C . GLU A 1 84 ? -5.136 6.950 10.452 1.00 64.12 84 GLU A C 1
ATOM 678 O O . GLU A 1 84 ? -5.197 8.147 10.187 1.00 64.12 84 GLU A O 1
ATOM 683 N N . GLN A 1 85 ? -6.107 6.350 11.147 1.00 49.66 85 GLN A N 1
ATOM 684 C CA . GLN A 1 85 ? -7.270 7.051 11.702 1.00 49.66 85 GLN A CA 1
ATOM 685 C C . GLN A 1 85 ? -7.029 7.735 13.064 1.00 49.66 85 GLN A C 1
ATOM 687 O O . GLN A 1 85 ? -7.949 8.361 13.582 1.00 49.66 85 GLN A O 1
ATOM 692 N N . ALA A 1 86 ? -5.826 7.675 13.649 1.00 41.88 86 ALA A N 1
ATOM 693 C CA . ALA A 1 86 ? -5.571 8.264 14.971 1.00 41.88 86 ALA A CA 1
ATOM 694 C C . ALA A 1 86 ? -5.064 9.725 14.972 1.00 41.88 86 ALA A C 1
ATOM 696 O O . ALA A 1 86 ? -5.045 10.333 16.036 1.00 41.88 86 ALA A O 1
ATOM 697 N N . ASN A 1 87 ? -4.679 10.310 13.828 1.00 37.25 87 ASN A N 1
ATOM 698 C CA . ASN A 1 87 ? -3.981 11.614 13.798 1.00 37.25 87 ASN A CA 1
ATOM 699 C C . ASN A 1 87 ? -4.628 12.700 12.915 1.00 37.25 87 ASN A C 1
ATOM 701 O O . ASN A 1 87 ? -3.989 13.700 12.599 1.00 37.25 87 ASN A O 1
ATOM 705 N N . THR A 1 88 ? -5.897 12.553 12.523 1.00 38.25 88 THR A N 1
ATOM 706 C CA . THR A 1 88 ? -6.652 13.615 11.821 1.00 38.25 88 THR A CA 1
ATOM 707 C C . THR A 1 88 ? -7.752 14.187 12.716 1.00 38.25 88 THR A C 1
ATOM 709 O O . THR A 1 88 ? -8.927 14.232 12.365 1.00 38.25 88 THR A O 1
ATOM 712 N N . SER A 1 89 ? -7.380 14.585 13.928 1.00 39.25 89 SER A N 1
ATOM 713 C CA . SER A 1 89 ? -8.217 15.377 14.831 1.00 39.25 89 SER A CA 1
ATOM 714 C C . SER A 1 89 ? -7.322 16.310 15.628 1.00 39.25 89 SER A C 1
ATOM 716 O O . SER A 1 89 ? -7.130 16.104 16.812 1.00 39.25 89 SER A O 1
ATOM 718 N N . GLU A 1 90 ? -6.742 17.296 14.947 1.00 40.56 90 GLU A N 1
ATOM 719 C CA . GLU A 1 90 ? -6.231 18.535 15.543 1.00 40.56 90 GLU A CA 1
ATOM 720 C C . GLU A 1 90 ? -5.945 19.529 14.406 1.00 40.56 90 GLU A C 1
ATOM 722 O O . GLU A 1 90 ? -4.848 19.556 13.852 1.00 40.56 90 GLU A O 1
ATOM 727 N N . CYS A 1 91 ? -6.976 20.284 14.012 1.00 34.94 91 CYS A N 1
ATOM 728 C CA . CYS A 1 91 ? -6.920 21.636 13.438 1.00 34.94 91 CYS A CA 1
ATOM 729 C C . CYS A 1 91 ? -8.306 22.277 13.576 1.00 34.94 91 CYS A C 1
ATOM 731 O O . CYS A 1 91 ? -9.287 21.645 13.121 1.00 34.94 91 CYS A O 1
#

InterPro domains:
  IPR011006 CheY-like superfamily [SSF52172] (3-86)